Protein AF-A0A7M7KKM4-F1 (afdb_monomer_lite)

pLDDT: mean 80.86, std 14.93, range [37.34, 95.94]

Radius of gyration: 20.5 Å; chains: 1; bounding box: 58×33×65 Å

Secondary structure (DSSP, 8-state):
-EEEEEEEEHHHHHHHH-B-TT--BHHHHHHHHH--EEEEE-S-STTS-TT-TTEEEEEEEESSHHHHHHHHHHHHHHHHHHHHH-EEEEPPHHHHHHHHHTTTSHHHHHHHHH--EEEEE-SSS-EEEEE-S-HHHHHHHHHHHHHHHHHTSPPP--S--SS--

Organism: Varroa destructor (NCBI:txid109461)

Structure (mmCIF, N/CA/C/O backbone):
data_AF-A0A7M7KKM4-F1
#
_entry.id   AF-A0A7M7KKM4-F1
#
loop_
_atom_site.group_PDB
_atom_site.id
_atom_site.type_symbol
_atom_site.label_atom_id
_atom_site.label_alt_id
_atom_site.label_comp_id
_atom_site.label_asym_id
_atom_site.label_entity_id
_atom_site.label_seq_id
_atom_site.pdbx_PDB_ins_code
_atom_site.Cartn_x
_atom_site.Cartn_y
_atom_site.Cartn_z
_atom_site.occupancy
_atom_site.B_iso_or_equiv
_atom_site.auth_seq_id
_atom_site.auth_comp_id
_atom_site.auth_asym_id
_atom_site.auth_atom_id
_atom_site.pdbx_PDB_model_num
ATOM 1 N N . MET A 1 1 ? -19.619 8.998 23.499 1.00 87.62 1 MET A N 1
ATOM 2 C CA . MET A 1 1 ? -18.842 8.956 22.244 1.00 87.62 1 MET A CA 1
ATOM 3 C C . MET A 1 1 ? -17.377 8.842 22.608 1.00 87.62 1 MET A C 1
ATOM 5 O O . MET A 1 1 ? -16.876 9.710 23.314 1.00 87.62 1 MET A O 1
ATOM 9 N N . TYR A 1 2 ? -16.735 7.765 22.174 1.00 93.31 2 TYR A N 1
ATOM 10 C CA . TYR A 1 2 ? -15.332 7.458 22.428 1.00 93.31 2 TYR A CA 1
ATOM 11 C C . TYR A 1 2 ? -14.529 7.621 21.137 1.00 93.31 2 TYR A C 1
ATOM 13 O O . TYR A 1 2 ? -15.046 7.380 20.043 1.00 93.31 2 TYR A O 1
ATOM 21 N N . ILE A 1 3 ? -13.281 8.069 21.275 1.00 91.62 3 ILE A N 1
ATOM 22 C CA . ILE A 1 3 ? -12.346 8.273 20.167 1.00 91.62 3 ILE A CA 1
ATOM 23 C C . ILE A 1 3 ? -11.008 7.666 20.567 1.00 91.62 3 ILE A C 1
ATOM 25 O O . ILE A 1 3 ? -10.494 7.980 21.640 1.00 91.62 3 ILE A O 1
ATOM 29 N N . ASN A 1 4 ? -10.440 6.843 19.691 1.00 91.06 4 ASN A N 1
ATOM 30 C CA . ASN A 1 4 ? -9.061 6.378 19.796 1.00 91.06 4 ASN A CA 1
ATOM 31 C C . ASN A 1 4 ? -8.319 6.637 18.477 1.00 91.06 4 ASN A C 1
ATOM 33 O O . ASN A 1 4 ? -8.946 6.873 17.442 1.00 91.06 4 ASN A O 1
ATOM 37 N N . TYR A 1 5 ? -6.990 6.629 18.516 1.00 89.25 5 TYR A N 1
ATOM 38 C CA . TYR A 1 5 ? -6.137 6.950 17.379 1.00 89.25 5 TYR A CA 1
ATOM 39 C C . TYR A 1 5 ? -5.148 5.818 17.124 1.00 89.25 5 TYR A C 1
ATOM 41 O O . TYR A 1 5 ? -4.434 5.387 18.026 1.00 89.25 5 TYR A O 1
ATOM 49 N N . VAL A 1 6 ? -5.081 5.365 15.874 1.00 88.44 6 VAL A N 1
ATOM 50 C CA . VAL A 1 6 ? -4.086 4.390 15.420 1.00 88.44 6 VAL A CA 1
ATOM 51 C C . VAL A 1 6 ? -3.024 5.118 14.606 1.00 88.44 6 VAL A C 1
ATOM 53 O O . VAL A 1 6 ? -3.350 5.809 13.639 1.00 88.44 6 VAL A O 1
ATOM 56 N N . HIS A 1 7 ? -1.762 4.968 15.008 1.00 86.62 7 HIS A N 1
ATOM 57 C CA . HIS A 1 7 ? -0.606 5.471 14.270 1.00 86.62 7 HIS A CA 1
ATOM 58 C C . HIS A 1 7 ? -0.281 4.532 13.116 1.00 86.62 7 HIS A C 1
ATOM 60 O O . HIS A 1 7 ? -0.143 3.328 13.315 1.00 86.62 7 HIS A O 1
ATOM 66 N N . VAL A 1 8 ? -0.178 5.090 11.913 1.00 86.06 8 VAL A N 1
ATOM 67 C CA . VAL A 1 8 ? 0.050 4.332 10.684 1.00 86.06 8 VAL A CA 1
ATOM 68 C C . VAL A 1 8 ? 0.999 5.113 9.784 1.00 86.06 8 VAL A C 1
ATOM 70 O O . VAL A 1 8 ? 0.878 6.332 9.662 1.00 86.06 8 VAL A O 1
ATOM 73 N N . ASP A 1 9 ? 1.908 4.422 9.106 1.00 85.44 9 ASP A N 1
ATOM 74 C CA . ASP A 1 9 ? 2.775 5.041 8.104 1.00 85.44 9 ASP A CA 1
ATOM 75 C C . ASP A 1 9 ? 1.951 5.735 7.012 1.00 85.44 9 ASP A C 1
ATOM 77 O O . ASP A 1 9 ? 0.956 5.208 6.506 1.00 85.44 9 ASP A O 1
ATOM 81 N N . ARG A 1 10 ? 2.385 6.921 6.588 1.00 84.25 10 ARG A N 1
ATOM 82 C CA . ARG A 1 10 ? 1.680 7.757 5.608 1.00 84.25 10 ARG A CA 1
ATOM 83 C C . ARG A 1 10 ? 1.429 7.027 4.289 1.00 84.25 10 ARG A C 1
ATOM 85 O O . ARG A 1 10 ? 0.352 7.158 3.708 1.00 84.25 10 ARG A O 1
ATOM 92 N N . GLU A 1 11 ? 2.401 6.256 3.811 1.00 85.06 11 GLU A N 1
ATOM 93 C CA . GLU A 1 11 ? 2.251 5.481 2.574 1.00 85.06 11 GLU A CA 1
ATOM 94 C C . GLU A 1 11 ? 1.286 4.304 2.740 1.00 85.06 11 GLU A C 1
ATOM 96 O O . GLU A 1 11 ? 0.545 3.985 1.811 1.00 85.06 11 GLU A O 1
ATOM 101 N N . MET A 1 12 ? 1.202 3.728 3.941 1.00 87.44 12 MET A N 1
ATOM 102 C CA . MET A 1 12 ? 0.198 2.717 4.250 1.00 87.44 12 MET A CA 1
ATOM 103 C C . MET A 1 12 ? -1.201 3.334 4.328 1.00 87.44 12 MET A C 1
ATOM 105 O O . MET A 1 12 ? -2.141 2.787 3.763 1.00 87.44 12 MET A O 1
ATOM 109 N N . VAL A 1 13 ? -1.354 4.526 4.913 1.00 88.50 13 VAL A N 1
ATOM 110 C CA . VAL A 1 13 ? -2.628 5.265 4.880 1.00 88.50 13 VAL A CA 1
ATOM 111 C C . VAL A 1 13 ? -3.084 5.534 3.445 1.00 88.50 13 VAL A C 1
ATOM 113 O O . VAL A 1 13 ? -4.259 5.351 3.129 1.00 88.50 13 VAL A O 1
ATOM 116 N N . ARG A 1 14 ? -2.165 5.901 2.547 1.00 88.25 14 ARG A N 1
ATOM 117 C CA . ARG A 1 14 ? -2.482 6.062 1.120 1.00 88.25 14 ARG A CA 1
ATOM 118 C C . ARG A 1 14 ? -2.898 4.750 0.462 1.00 88.25 14 ARG A C 1
ATOM 120 O O . ARG A 1 14 ? -3.822 4.770 -0.346 1.00 88.25 14 ARG A O 1
ATOM 127 N N . ALA A 1 15 ? -2.272 3.630 0.824 1.00 87.75 15 ALA A N 1
ATOM 128 C CA . ALA A 1 15 ? -2.696 2.307 0.373 1.00 87.75 15 ALA A CA 1
ATOM 129 C C . ALA A 1 15 ? -4.103 1.952 0.892 1.00 87.75 15 ALA A C 1
ATOM 131 O O . ALA A 1 15 ? -4.935 1.487 0.121 1.00 87.75 15 ALA A O 1
ATOM 132 N N . LEU A 1 16 ? -4.416 2.250 2.158 1.00 89.19 16 LEU A N 1
ATOM 133 C CA . LEU A 1 16 ? -5.751 2.048 2.737 1.00 89.19 16 LEU A CA 1
ATOM 134 C C . LEU A 1 16 ? -6.825 2.916 2.057 1.00 89.19 16 LEU A C 1
ATOM 136 O O . LEU A 1 16 ? -7.964 2.475 1.905 1.00 89.19 16 LEU A O 1
ATOM 140 N N . GLN A 1 17 ? -6.476 4.145 1.659 1.00 90.38 17 GLN A N 1
ATOM 141 C CA . GLN A 1 17 ? -7.354 5.069 0.927 1.00 90.38 17 GLN A CA 1
ATOM 142 C C . GLN A 1 17 ? -7.439 4.785 -0.572 1.00 90.38 17 GLN A C 1
ATOM 144 O O . GLN A 1 17 ? -8.303 5.364 -1.237 1.00 90.38 17 GLN A O 1
ATOM 149 N N . TRP A 1 18 ? -6.542 3.960 -1.119 1.00 88.38 18 TRP A N 1
ATOM 150 C CA . TRP A 1 18 ? -6.522 3.659 -2.541 1.00 88.38 18 TRP A CA 1
ATOM 151 C C . TRP A 1 18 ? -7.859 3.039 -2.935 1.00 88.38 18 TRP A C 1
ATOM 153 O O . TRP A 1 18 ? -8.280 2.014 -2.402 1.00 88.38 18 TRP A O 1
ATOM 163 N N . ARG A 1 19 ? -8.540 3.715 -3.856 1.00 85.50 19 ARG A N 1
ATOM 164 C CA . ARG A 1 19 ? -9.748 3.227 -4.506 1.00 85.50 19 ARG A CA 1
ATOM 165 C C . ARG A 1 19 ? -9.265 2.647 -5.820 1.00 85.50 19 ARG A C 1
ATOM 167 O O . ARG A 1 19 ? -8.856 3.409 -6.699 1.00 85.50 19 ARG A O 1
ATOM 174 N N . GLY A 1 20 ? -9.215 1.323 -5.891 1.00 79.00 20 GLY A N 1
ATOM 175 C CA . GLY A 1 20 ? -8.931 0.635 -7.137 1.00 79.00 20 GLY A CA 1
ATOM 176 C C . GLY A 1 20 ? -10.059 0.855 -8.144 1.00 79.00 20 GLY A C 1
ATOM 177 O O . GLY A 1 20 ? -10.893 1.760 -8.026 1.00 79.00 20 GLY A O 1
ATOM 178 N N . THR A 1 21 ? -10.112 -0.004 -9.148 1.00 78.81 21 THR A N 1
ATOM 179 C CA . THR A 1 21 ? -11.158 0.013 -10.179 1.00 78.81 21 THR A CA 1
ATOM 180 C C . THR A 1 21 ? -12.572 -0.223 -9.634 1.00 78.81 21 THR A C 1
ATOM 182 O O . THR A 1 21 ? -13.543 0.202 -10.257 1.00 78.81 21 THR A O 1
ATOM 185 N N . ASP A 1 22 ? -12.695 -0.835 -8.456 1.00 78.56 22 ASP A N 1
ATOM 186 C CA . ASP A 1 22 ? -13.944 -1.081 -7.725 1.00 78.56 22 ASP A CA 1
ATOM 187 C C . ASP A 1 22 ? -14.492 0.159 -6.989 1.00 78.56 22 ASP A C 1
ATOM 189 O O . ASP A 1 22 ? -15.635 0.157 -6.530 1.00 78.56 22 ASP A O 1
ATOM 193 N N . GLY A 1 23 ? -13.705 1.236 -6.885 1.00 82.00 23 GLY A N 1
ATOM 194 C CA . GLY A 1 23 ? -14.115 2.523 -6.316 1.00 82.00 23 GLY A CA 1
ATOM 195 C C . GLY A 1 23 ? -14.264 2.552 -4.788 1.00 82.00 23 GLY A C 1
ATOM 196 O O . GLY A 1 23 ? -14.436 3.635 -4.209 1.00 82.00 23 GLY A O 1
ATOM 197 N N . GLN A 1 24 ? -14.158 1.404 -4.114 1.00 87.31 24 GLN A N 1
ATOM 198 C CA . GLN A 1 24 ? -14.231 1.296 -2.661 1.00 87.31 24 GLN A CA 1
ATOM 199 C C . GLN A 1 24 ? -12.824 1.222 -2.070 1.00 87.31 24 GLN A C 1
ATOM 201 O O . GLN A 1 24 ? -12.012 0.402 -2.479 1.00 87.31 24 GLN A O 1
ATOM 206 N N . SER A 1 25 ? -12.525 2.078 -1.091 1.00 91.25 25 SER A N 1
ATOM 207 C CA . SER A 1 25 ? -11.238 1.994 -0.400 1.00 91.25 25 SER A CA 1
ATOM 208 C C . SER A 1 25 ? -11.275 0.904 0.665 1.00 91.25 25 SER A C 1
ATOM 210 O O . SER A 1 25 ? -12.328 0.606 1.237 1.00 91.25 25 SER A O 1
ATOM 212 N N . LEU A 1 26 ? -10.118 0.338 0.992 1.00 89.38 26 LEU A N 1
ATOM 213 C CA . LEU A 1 26 ? -10.024 -0.622 2.086 1.00 89.38 26 LEU A CA 1
ATOM 214 C C . LEU A 1 26 ? -10.416 0.008 3.428 1.00 89.38 26 LEU A C 1
ATOM 216 O O . LEU A 1 26 ? -11.040 -0.650 4.257 1.00 89.38 26 LEU A O 1
ATOM 220 N N . LEU A 1 27 ? -10.132 1.300 3.619 1.00 91.31 27 LEU A N 1
ATOM 221 C CA . LEU A 1 27 ? -10.599 2.050 4.783 1.00 91.31 27 LEU A CA 1
ATOM 222 C C . LEU A 1 27 ? -12.132 2.036 4.903 1.00 91.31 27 LEU A C 1
ATOM 224 O O . LEU A 1 27 ? -12.650 1.808 5.995 1.00 91.31 27 LEU A O 1
ATOM 228 N N . ASP A 1 28 ? -12.853 2.210 3.789 1.00 91.38 28 ASP A N 1
ATOM 229 C CA . ASP A 1 28 ? -14.321 2.137 3.773 1.00 91.38 28 ASP A CA 1
ATOM 230 C C . ASP A 1 28 ? -14.807 0.722 4.135 1.00 91.38 28 ASP A C 1
ATOM 232 O O . ASP A 1 28 ? -15.770 0.561 4.886 1.00 91.38 28 ASP A O 1
ATOM 236 N N . GLN A 1 29 ? -14.125 -0.317 3.639 1.00 90.00 29 GLN A N 1
ATOM 237 C CA . GLN A 1 29 ? -14.450 -1.709 3.971 1.00 90.00 29 GLN A CA 1
ATOM 238 C C . GLN A 1 29 ? -14.226 -2.002 5.464 1.00 90.00 29 GLN A C 1
ATOM 240 O O . GLN A 1 29 ? -15.053 -2.657 6.101 1.00 90.00 29 GLN A O 1
ATOM 245 N N . MET A 1 30 ? -13.137 -1.495 6.050 1.00 90.94 30 MET A N 1
ATOM 246 C CA . MET A 1 30 ? -12.865 -1.629 7.485 1.00 90.94 30 MET A CA 1
ATOM 247 C C . MET A 1 30 ? -13.888 -0.878 8.342 1.00 90.94 30 MET A C 1
ATOM 249 O O . MET A 1 30 ? -14.319 -1.407 9.369 1.00 90.94 30 MET A O 1
ATOM 253 N N . ALA A 1 31 ? -14.310 0.319 7.923 1.00 91.56 31 ALA A N 1
ATOM 254 C CA . ALA A 1 31 ? -15.371 1.064 8.599 1.00 91.56 31 ALA A CA 1
ATOM 255 C C . ALA A 1 31 ? -16.680 0.256 8.612 1.00 91.56 31 ALA A C 1
ATOM 257 O O . ALA A 1 31 ? -17.301 0.096 9.660 1.00 91.56 31 ALA A O 1
ATOM 258 N N . GLY A 1 32 ? -17.039 -0.362 7.480 1.00 90.62 32 GLY A N 1
ATOM 259 C CA . GLY A 1 32 ? -18.199 -1.254 7.389 1.00 90.62 32 GLY A CA 1
ATOM 260 C C . GLY A 1 32 ? -18.101 -2.498 8.282 1.00 90.62 32 GLY A C 1
ATOM 261 O O . GLY A 1 32 ? -19.086 -2.878 8.909 1.00 90.62 32 GLY A O 1
ATOM 262 N N . ARG A 1 33 ? -16.918 -3.121 8.380 1.00 89.31 33 ARG A N 1
ATOM 263 C CA . ARG A 1 33 ? -16.690 -4.320 9.214 1.00 89.31 33 ARG A CA 1
ATOM 264 C C . ARG A 1 33 ? -16.701 -4.026 10.713 1.00 89.31 33 ARG A C 1
ATOM 266 O O . ARG A 1 33 ? -17.204 -4.839 11.481 1.00 89.31 33 ARG A O 1
ATOM 273 N N . SER A 1 34 ? -16.108 -2.907 11.120 1.00 90.62 34 SER A N 1
ATOM 274 C CA . SER A 1 34 ? -16.012 -2.505 12.530 1.00 90.62 34 SER A CA 1
ATOM 275 C C . SER A 1 34 ? -17.293 -1.844 13.046 1.00 90.62 34 SER A C 1
ATOM 277 O O . SER A 1 34 ? -17.560 -1.878 14.244 1.00 90.62 34 SER A O 1
ATOM 279 N N . GLY A 1 35 ? -18.087 -1.242 12.154 1.00 91.62 35 GLY A N 1
ATOM 280 C CA . GLY A 1 35 ? -19.194 -0.360 12.526 1.00 91.62 35 GLY A CA 1
ATOM 281 C C . GLY A 1 35 ? -18.728 1.009 13.036 1.00 91.62 35 GLY A C 1
ATOM 282 O O . GLY A 1 35 ? -19.553 1.826 13.435 1.00 91.62 35 GLY A O 1
ATOM 283 N N . CYS A 1 36 ? -17.420 1.281 13.018 1.00 94.06 36 CYS A N 1
ATOM 284 C CA . CYS A 1 36 ? -16.838 2.521 13.513 1.00 94.06 36 CYS A CA 1
ATOM 285 C C . CYS A 1 36 ? -16.768 3.588 12.418 1.00 94.06 36 CYS A C 1
ATOM 287 O O . CYS A 1 36 ? -16.522 3.305 11.244 1.00 94.06 36 CYS A O 1
ATOM 289 N N . SER A 1 37 ? -16.890 4.855 12.819 1.00 94.62 37 SER A N 1
ATOM 290 C CA . SER A 1 37 ? -16.531 5.975 11.951 1.00 94.62 37 SER A CA 1
ATOM 291 C C . SER A 1 37 ? -15.009 6.106 11.933 1.00 94.62 37 SER A C 1
ATOM 293 O O . SER A 1 37 ? -14.419 6.578 12.907 1.00 94.62 37 SER A O 1
ATOM 295 N N . LEU A 1 38 ? -14.387 5.722 10.818 1.00 93.12 38 LEU A N 1
ATOM 296 C CA . LEU A 1 38 ? -12.946 5.844 10.602 1.00 93.12 38 LEU A CA 1
ATOM 297 C C . LEU A 1 38 ? -12.633 7.132 9.841 1.00 93.12 38 LEU A C 1
ATOM 299 O O . LEU A 1 38 ? -13.176 7.361 8.760 1.00 93.12 38 LEU A O 1
ATOM 303 N N . ARG A 1 39 ? -11.756 7.985 10.382 1.00 90.38 39 ARG A N 1
ATOM 304 C CA . ARG A 1 39 ? -11.311 9.204 9.682 1.00 90.38 39 ARG A CA 1
ATOM 305 C C . ARG A 1 39 ? -9.812 9.374 9.788 1.00 90.38 39 ARG A C 1
ATOM 307 O O . ARG A 1 39 ? -9.252 9.257 10.875 1.00 90.38 39 ARG A O 1
ATOM 314 N N . ILE A 1 40 ? -9.185 9.705 8.668 1.00 88.06 40 ILE A N 1
ATOM 315 C CA . ILE A 1 40 ? -7.761 10.017 8.633 1.00 88.06 40 ILE A CA 1
ATOM 316 C C . ILE A 1 40 ? -7.564 11.451 9.090 1.00 88.06 40 ILE A C 1
ATOM 318 O O . ILE A 1 40 ? -8.229 12.371 8.618 1.00 88.06 40 ILE A O 1
ATOM 322 N N . VAL A 1 41 ? -6.623 11.616 10.003 1.00 82.75 41 VAL A N 1
ATOM 323 C CA . VAL A 1 41 ? -6.211 12.897 10.545 1.00 82.75 41 VAL A CA 1
ATOM 324 C C . VAL A 1 41 ? -4.833 13.187 9.960 1.00 82.75 41 VAL A C 1
ATOM 326 O O . VAL A 1 41 ? -3.810 12.700 10.442 1.00 82.75 41 VAL A O 1
ATOM 329 N N . THR A 1 42 ? -4.813 13.925 8.851 1.00 65.88 42 THR A N 1
ATOM 330 C CA . THR A 1 42 ? -3.575 14.414 8.240 1.00 65.88 42 THR A CA 1
ATOM 331 C C . THR A 1 42 ? -3.154 15.690 8.961 1.00 65.88 42 THR A C 1
ATOM 333 O O . THR A 1 42 ? -3.726 16.740 8.711 1.00 65.88 42 THR A O 1
ATOM 336 N N . SER A 1 43 ? -2.225 15.550 9.908 1.00 55.56 43 SER A N 1
ATOM 337 C CA . SER A 1 43 ? -1.354 16.583 10.498 1.00 55.56 43 SER A CA 1
ATOM 338 C C . SER A 1 43 ? -1.694 18.063 10.210 1.00 55.56 43 SER A C 1
ATOM 340 O O . SER A 1 43 ? -0.968 18.717 9.471 1.00 55.56 43 SER A O 1
ATOM 342 N N . ASP A 1 44 ? -2.740 18.581 10.854 1.00 47.62 44 ASP A N 1
ATOM 343 C CA . ASP A 1 44 ? -2.898 20.010 11.203 1.00 47.62 44 ASP A CA 1
ATOM 344 C C . ASP A 1 44 ? -3.073 20.181 12.729 1.00 47.62 44 ASP A C 1
ATOM 346 O O . ASP A 1 44 ? -3.390 21.256 13.228 1.00 47.62 44 ASP A O 1
ATOM 350 N N . LEU A 1 45 ? -2.899 19.102 13.499 1.00 46.97 45 LEU A N 1
ATOM 351 C CA . LEU A 1 45 ? -2.968 19.139 14.955 1.00 46.97 45 LEU A CA 1
ATOM 352 C C . LEU A 1 45 ? -1.545 19.203 15.510 1.00 46.97 45 LEU A C 1
ATOM 354 O O . LEU A 1 45 ? -0.766 18.275 15.291 1.00 46.97 45 LEU A O 1
ATOM 358 N N . ASP A 1 46 ? -1.259 20.242 16.298 1.00 44.88 46 ASP A N 1
ATOM 359 C CA . ASP A 1 46 ? -0.034 20.485 17.092 1.00 44.88 46 ASP A CA 1
ATOM 360 C C . ASP A 1 46 ? 0.321 19.359 18.103 1.00 44.88 46 ASP A C 1
ATOM 362 O O . ASP A 1 46 ? 1.142 19.533 19.000 1.00 44.88 46 ASP A O 1
ATOM 366 N N . PHE A 1 47 ? -0.310 18.188 17.990 1.00 47.97 47 PHE A N 1
ATOM 367 C CA . PHE A 1 47 ? -0.097 17.003 18.822 1.00 47.97 47 PHE A CA 1
ATOM 368 C C . PHE A 1 47 ? 1.127 16.173 18.414 1.00 47.97 47 PHE A C 1
ATOM 370 O O . PHE A 1 47 ? 1.573 15.326 19.188 1.00 47.97 47 PHE A O 1
ATOM 377 N N . PHE A 1 48 ? 1.666 16.376 17.211 1.00 47.59 48 PHE A N 1
ATOM 378 C CA . PHE A 1 48 ? 2.864 15.671 16.768 1.00 47.59 48 PHE A CA 1
ATOM 379 C C . PHE A 1 48 ? 4.111 16.448 17.177 1.00 47.59 48 PHE A C 1
ATOM 381 O O . PHE A 1 48 ? 4.261 17.623 16.848 1.00 47.59 48 PHE A O 1
ATOM 388 N N . ALA A 1 49 ? 5.042 15.770 17.850 1.00 44.75 49 ALA A N 1
ATOM 389 C CA . ALA A 1 49 ? 6.394 16.287 17.981 1.00 44.75 49 ALA A CA 1
ATOM 3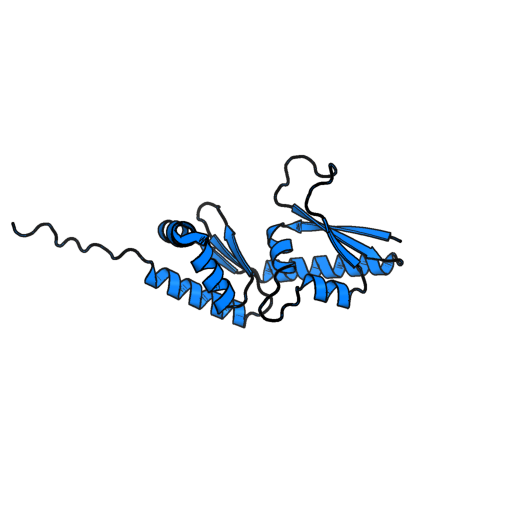90 C C . ALA A 1 49 ? 6.947 16.595 16.570 1.00 44.75 49 ALA A C 1
ATOM 392 O O . ALA A 1 49 ? 6.797 15.759 15.670 1.00 44.75 49 ALA A O 1
ATOM 393 N N . PRO A 1 50 ? 7.563 17.770 16.352 1.00 39.50 50 PRO A N 1
ATOM 394 C CA . PRO A 1 50 ? 8.139 18.123 15.063 1.00 39.50 50 PRO A CA 1
ATOM 395 C C . PRO A 1 50 ? 9.248 17.115 14.747 1.00 39.50 50 PRO A C 1
ATOM 397 O O . PRO A 1 50 ? 10.273 17.085 15.424 1.00 39.50 50 PRO A O 1
ATOM 400 N N . GLY A 1 51 ? 9.019 16.236 13.769 1.00 48.16 51 GLY A N 1
ATOM 401 C CA . GLY A 1 51 ? 10.016 15.238 13.373 1.00 48.16 51 GLY A CA 1
ATOM 402 C C . GLY A 1 51 ? 9.495 13.916 12.816 1.00 48.16 51 GLY A C 1
ATOM 403 O O . GLY A 1 51 ? 10.313 13.129 12.356 1.00 48.16 51 GLY A O 1
ATOM 404 N N . ASN A 1 52 ? 8.184 13.648 12.821 1.00 55.22 52 ASN A N 1
ATOM 405 C CA . ASN A 1 52 ? 7.647 12.406 12.250 1.00 55.22 52 ASN A CA 1
ATOM 406 C C . ASN A 1 52 ? 6.682 12.676 11.084 1.00 55.22 52 ASN A C 1
ATOM 408 O O . ASN A 1 52 ? 5.490 12.383 11.148 1.00 55.22 52 ASN A O 1
ATOM 412 N N . GLU A 1 53 ? 7.215 13.275 10.015 1.00 59.88 53 GLU A N 1
ATOM 413 C CA . GLU A 1 53 ? 6.486 13.610 8.777 1.00 59.88 53 GLU A CA 1
ATOM 414 C C . GLU A 1 53 ? 5.965 12.374 8.015 1.00 59.88 53 GLU A C 1
ATOM 416 O O . GLU A 1 53 ? 5.137 12.500 7.105 1.00 59.88 53 GLU A O 1
ATOM 421 N N . ASP A 1 54 ? 6.419 11.185 8.419 1.00 70.25 54 ASP A N 1
ATOM 422 C CA . ASP A 1 54 ? 6.097 9.900 7.805 1.00 70.25 54 ASP A CA 1
ATOM 423 C C . ASP A 1 54 ? 4.929 9.169 8.482 1.00 70.25 54 ASP A C 1
ATOM 425 O O . ASP A 1 54 ? 4.465 8.160 7.955 1.00 70.25 54 ASP A O 1
ATOM 429 N N . THR A 1 55 ? 4.396 9.680 9.598 1.00 72.94 55 THR A N 1
ATOM 430 C CA . THR A 1 55 ? 3.270 9.057 10.316 1.00 72.94 55 THR A CA 1
ATOM 431 C C . THR A 1 55 ? 1.964 9.824 10.093 1.00 72.94 55 THR A C 1
ATOM 433 O O . THR A 1 55 ? 1.922 11.053 10.096 1.00 72.94 55 THR A O 1
ATOM 436 N N . ALA A 1 56 ? 0.867 9.095 9.925 1.00 83.38 56 ALA A N 1
ATOM 437 C CA . ALA A 1 56 ? -0.498 9.600 9.890 1.00 83.38 56 ALA A CA 1
ATOM 438 C C . ALA A 1 56 ? -1.345 8.909 10.972 1.00 83.38 56 ALA A C 1
ATOM 440 O O . ALA A 1 56 ? -0.995 7.843 11.478 1.00 83.38 56 ALA A O 1
ATOM 441 N N . LEU A 1 57 ? -2.463 9.531 11.348 1.00 86.56 57 LEU A N 1
ATOM 442 C CA . LEU A 1 57 ? -3.381 8.984 12.345 1.00 86.56 57 LEU A CA 1
ATOM 443 C C . LEU A 1 57 ? -4.702 8.582 11.706 1.00 86.56 57 LEU A C 1
ATOM 445 O O . LEU A 1 57 ? -5.257 9.316 10.887 1.00 86.56 57 LEU A O 1
ATOM 449 N N . ILE A 1 58 ? -5.246 7.451 12.144 1.00 89.75 58 ILE A N 1
ATOM 450 C CA . ILE A 1 58 ? -6.628 7.061 11.875 1.00 89.75 58 ILE A CA 1
ATOM 451 C C . ILE A 1 58 ? -7.401 7.167 13.185 1.00 89.75 58 ILE A C 1
ATOM 453 O O . ILE A 1 58 ? -7.144 6.424 14.129 1.00 89.75 58 ILE A O 1
ATOM 457 N N . SER A 1 59 ? -8.343 8.104 13.240 1.00 92.12 59 SER A N 1
ATOM 458 C CA . SER A 1 59 ? -9.319 8.181 14.326 1.00 92.12 59 SER A CA 1
ATOM 459 C C . SER A 1 59 ? -10.378 7.089 14.167 1.00 92.12 59 SER A C 1
ATOM 461 O O . SER A 1 59 ? -10.917 6.893 13.074 1.00 92.12 59 SER A O 1
ATOM 463 N N . VAL A 1 60 ? -10.671 6.400 15.266 1.00 94.44 60 VAL A N 1
ATOM 464 C CA . VAL A 1 60 ? -11.703 5.369 15.401 1.00 94.44 60 VAL A CA 1
ATOM 465 C C . VAL A 1 60 ? -12.752 5.904 16.362 1.00 94.44 60 VAL A C 1
ATOM 467 O O . VAL A 1 60 ? -12.453 6.146 17.531 1.00 94.44 60 VAL A O 1
ATOM 470 N N . ILE A 1 61 ? -13.964 6.143 15.861 1.00 94.38 61 ILE A N 1
ATOM 471 C CA . ILE A 1 61 ? -15.025 6.821 16.612 1.00 94.38 61 ILE A CA 1
ATOM 472 C C . ILE A 1 61 ? -16.250 5.913 16.705 1.00 94.38 61 ILE A C 1
ATOM 474 O O . ILE A 1 61 ? -16.782 5.485 15.677 1.00 94.38 61 ILE A O 1
ATOM 478 N N . HIS A 1 62 ? -16.718 5.659 17.929 1.00 95.94 62 HIS A N 1
ATOM 479 C CA . HIS A 1 62 ? -17.953 4.917 18.194 1.00 95.94 62 HIS A CA 1
ATOM 480 C C . HIS A 1 62 ? -18.577 5.317 19.547 1.00 95.94 62 HIS A C 1
ATOM 482 O O . HIS A 1 62 ? -17.932 5.931 20.399 1.00 95.94 62 HIS A O 1
ATOM 488 N N . GLU A 1 63 ? -19.858 5.010 19.764 1.00 95.12 63 GLU A N 1
ATOM 489 C CA . GLU A 1 63 ? -20.543 5.269 21.045 1.00 95.1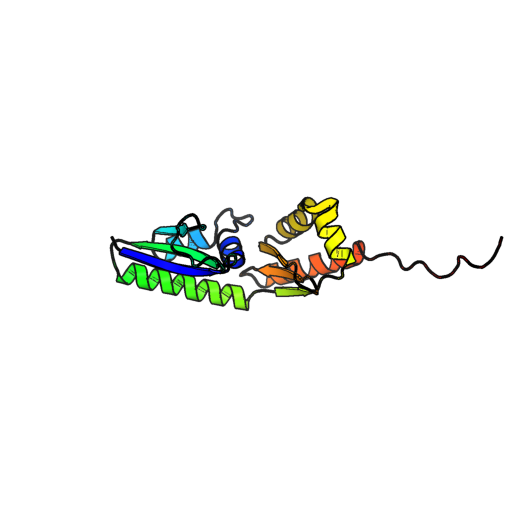2 63 GLU A CA 1
ATOM 490 C C . GLU A 1 63 ? -20.166 4.271 22.147 1.00 95.12 63 GLU A C 1
ATOM 492 O O . GLU A 1 63 ? -20.233 4.607 23.327 1.00 95.12 63 GLU A O 1
ATOM 497 N N . ASP A 1 64 ? -19.711 3.091 21.738 1.00 94.75 64 ASP A N 1
ATOM 498 C CA . ASP A 1 64 ? -19.279 1.966 22.571 1.00 94.75 64 ASP A CA 1
ATOM 499 C C . ASP A 1 64 ? -17.750 1.840 22.536 1.00 94.75 64 ASP A C 1
ATOM 501 O O . ASP A 1 64 ? -17.161 1.753 21.456 1.00 94.75 64 ASP A O 1
ATOM 505 N N . LEU A 1 65 ? -17.120 1.830 23.713 1.00 93.38 65 LEU A N 1
ATOM 506 C CA . LEU A 1 65 ? -15.672 1.702 23.870 1.00 93.38 65 LEU A CA 1
ATOM 507 C C . LEU A 1 65 ? -15.153 0.361 23.336 1.00 93.38 65 LEU A C 1
ATOM 509 O O . LEU A 1 65 ? -14.128 0.341 22.663 1.00 93.38 65 LEU A O 1
ATOM 513 N N . THR A 1 66 ? -15.884 -0.738 23.541 1.00 94.12 66 THR A N 1
ATOM 514 C CA . THR A 1 66 ? -15.471 -2.061 23.048 1.00 94.12 66 THR A CA 1
ATOM 515 C C . THR A 1 66 ? -15.407 -2.083 21.522 1.00 94.12 66 THR A C 1
ATOM 517 O O . THR A 1 66 ? -14.500 -2.672 20.944 1.00 94.12 66 THR A O 1
ATOM 520 N N . LYS A 1 67 ? -16.312 -1.362 20.850 1.00 94.00 67 LYS A N 1
ATOM 521 C CA . LYS A 1 67 ? -16.279 -1.196 19.389 1.00 94.00 67 LYS A CA 1
ATOM 522 C C . LYS A 1 67 ? -15.100 -0.354 18.919 1.00 94.00 67 LYS A C 1
ATOM 524 O O . LYS A 1 67 ? -14.536 -0.633 17.863 1.00 94.00 67 LYS A O 1
ATOM 529 N N . VAL A 1 68 ? -14.711 0.659 19.693 1.00 93.12 68 VAL A N 1
ATOM 530 C CA . VAL A 1 68 ? -13.494 1.428 19.408 1.00 93.12 68 VAL A CA 1
ATOM 531 C C . VAL A 1 68 ? -12.264 0.521 19.486 1.00 93.12 68 VAL A C 1
ATOM 533 O O . VAL A 1 68 ? -11.467 0.530 18.549 1.00 93.12 68 VAL A O 1
ATOM 536 N N . ASP A 1 69 ? -12.155 -0.308 20.525 1.00 93.12 69 ASP A N 1
ATOM 537 C CA . ASP A 1 69 ? -11.046 -1.258 20.679 1.00 93.12 69 ASP A CA 1
ATOM 538 C C . ASP A 1 69 ? -11.018 -2.294 19.538 1.00 93.12 69 ASP A C 1
ATOM 540 O O . ASP A 1 69 ? -9.982 -2.483 18.897 1.00 93.12 69 ASP A O 1
ATOM 544 N N . GLU A 1 70 ? -12.169 -2.886 19.189 1.00 93.00 70 GLU A N 1
ATOM 545 C CA . GLU A 1 70 ? -12.306 -3.784 18.030 1.00 93.00 70 GLU A CA 1
ATOM 546 C C . GLU A 1 70 ? -11.893 -3.100 16.714 1.00 93.00 70 GLU A C 1
ATOM 548 O O . GLU A 1 70 ? -11.208 -3.693 15.876 1.00 93.00 70 GLU A O 1
ATOM 553 N N . GLY A 1 71 ? -12.288 -1.838 16.519 1.00 93.19 71 GLY A N 1
ATOM 554 C CA . GLY A 1 71 ? -11.915 -1.044 15.350 1.00 93.19 71 GLY A CA 1
ATOM 555 C C . GLY A 1 71 ? -10.408 -0.799 15.265 1.00 93.19 71 GLY A C 1
ATOM 556 O O . GLY A 1 71 ? -9.824 -0.946 14.189 1.00 93.19 71 GLY A O 1
ATOM 557 N N . CYS A 1 72 ? -9.765 -0.486 16.392 1.00 93.06 72 CYS A N 1
ATOM 558 C CA . CYS A 1 72 ? -8.312 -0.348 16.480 1.00 93.06 72 CYS A CA 1
ATOM 559 C C . CYS A 1 72 ? -7.595 -1.658 16.131 1.00 93.06 72 CYS A C 1
ATOM 561 O O . CYS A 1 72 ? -6.649 -1.641 15.341 1.00 93.06 72 CYS A O 1
ATOM 563 N N . GLU A 1 73 ? -8.066 -2.794 16.651 1.00 93.62 73 GLU A N 1
ATOM 564 C CA . GLU A 1 73 ? -7.497 -4.103 16.321 1.00 93.62 73 GLU A CA 1
ATOM 565 C C . GLU A 1 73 ? -7.635 -4.456 14.836 1.00 93.62 73 GLU A C 1
ATOM 567 O O . GLU A 1 73 ? -6.706 -5.015 14.250 1.00 93.62 73 GLU A O 1
ATOM 572 N N . ILE A 1 74 ? -8.784 -4.155 14.220 1.00 93.12 74 ILE A N 1
ATOM 573 C CA . ILE A 1 74 ? -9.010 -4.396 12.788 1.00 93.12 74 ILE A CA 1
ATOM 574 C C . ILE A 1 74 ? -8.004 -3.600 11.956 1.00 93.12 74 ILE A C 1
ATOM 576 O O . ILE A 1 74 ? -7.392 -4.170 11.053 1.00 93.12 74 ILE A O 1
ATOM 580 N N . ILE A 1 75 ? -7.802 -2.317 12.272 1.00 91.81 75 ILE A N 1
ATOM 581 C CA . ILE A 1 75 ? -6.837 -1.469 11.562 1.00 91.81 75 ILE A CA 1
ATOM 582 C C . ILE A 1 75 ? -5.421 -2.015 11.733 1.00 91.81 75 ILE A C 1
ATOM 584 O O . ILE A 1 75 ? -4.724 -2.173 10.735 1.00 91.81 75 ILE A O 1
ATOM 588 N N . ALA A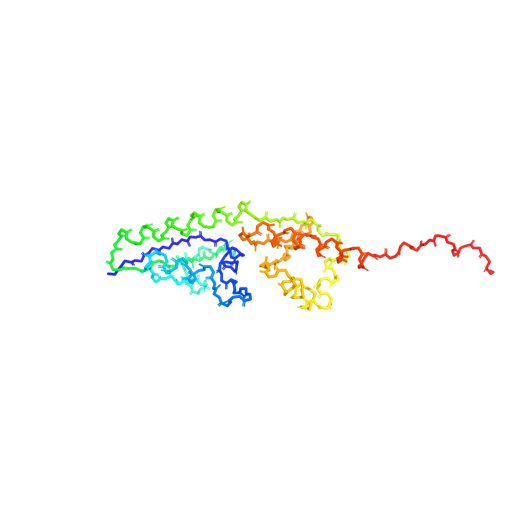 1 76 ? -5.005 -2.331 12.963 1.00 89.69 76 ALA A N 1
ATOM 589 C CA . ALA A 1 76 ? -3.664 -2.845 13.236 1.00 89.69 76 ALA A CA 1
ATOM 590 C C . ALA A 1 76 ? -3.386 -4.142 12.456 1.00 89.69 76 ALA A C 1
ATOM 592 O O . ALA A 1 76 ? -2.399 -4.231 11.731 1.00 89.69 76 ALA A O 1
ATOM 593 N N . LYS A 1 77 ? -4.316 -5.107 12.508 1.00 90.69 77 LYS A N 1
ATOM 594 C CA . LYS A 1 77 ? -4.210 -6.373 11.764 1.00 90.69 77 LYS A CA 1
ATOM 595 C C . LYS A 1 77 ? -4.140 -6.153 10.253 1.00 90.69 77 LYS A C 1
ATOM 597 O O . LYS A 1 77 ? -3.414 -6.865 9.564 1.00 90.69 77 LYS A O 1
ATOM 602 N N . GLU A 1 78 ? -4.907 -5.205 9.721 1.00 90.12 78 GLU A N 1
ATOM 603 C CA . GLU A 1 78 ? -4.937 -4.932 8.284 1.00 90.12 78 GLU A CA 1
ATOM 604 C C . GLU A 1 78 ? -3.666 -4.218 7.804 1.00 90.12 78 GLU A C 1
ATOM 606 O O . GLU A 1 78 ? -3.127 -4.570 6.755 1.00 90.12 78 GLU A O 1
ATOM 611 N N . VAL A 1 79 ? -3.153 -3.271 8.593 1.00 88.62 79 VAL A N 1
ATOM 612 C CA . VAL A 1 79 ? -1.866 -2.602 8.357 1.00 88.62 79 VAL A CA 1
ATOM 613 C C . VAL A 1 79 ? -0.728 -3.619 8.360 1.00 88.62 79 VAL A C 1
ATOM 615 O O . VAL A 1 79 ? 0.010 -3.690 7.377 1.00 88.62 79 VAL A O 1
ATOM 618 N N . ASP A 1 80 ? -0.642 -4.464 9.390 1.00 87.88 80 ASP A N 1
ATOM 619 C CA . ASP A 1 80 ? 0.372 -5.521 9.477 1.00 87.88 80 ASP A CA 1
ATOM 620 C C . ASP A 1 80 ? 0.277 -6.480 8.287 1.00 87.88 80 ASP A C 1
ATOM 622 O O . ASP A 1 80 ? 1.282 -6.889 7.701 1.00 87.88 80 ASP A O 1
ATOM 626 N N . ARG A 1 81 ? -0.945 -6.850 7.888 1.00 87.06 81 ARG A N 1
ATOM 627 C CA . ARG A 1 81 ? -1.159 -7.730 6.739 1.00 87.06 81 ARG A CA 1
ATOM 628 C C . ARG A 1 81 ? -0.666 -7.097 5.443 1.00 87.06 81 ARG A C 1
ATOM 630 O O . ARG A 1 81 ? -0.008 -7.779 4.659 1.00 87.06 81 ARG A O 1
ATOM 637 N N . LEU A 1 82 ? -0.994 -5.831 5.198 1.00 86.00 82 LEU A N 1
ATOM 638 C CA . LEU A 1 82 ? -0.558 -5.122 3.999 1.00 86.00 82 LEU A CA 1
ATOM 639 C C . LEU A 1 82 ? 0.952 -4.912 3.971 1.00 86.00 82 LEU A C 1
ATOM 641 O O . LEU A 1 82 ? 1.548 -5.054 2.904 1.00 86.00 82 LEU A O 1
ATOM 645 N N . ASP A 1 83 ? 1.572 -4.630 5.115 1.00 86.00 83 ASP A N 1
ATOM 646 C CA . ASP A 1 83 ? 3.023 -4.478 5.196 1.00 86.00 83 ASP A CA 1
ATOM 647 C C . ASP A 1 83 ? 3.737 -5.798 4.868 1.00 86.00 83 ASP A C 1
ATOM 649 O O . ASP A 1 83 ? 4.643 -5.832 4.040 1.00 86.00 83 ASP A O 1
ATOM 653 N N . ASN A 1 84 ? 3.221 -6.928 5.363 1.00 83.50 84 ASN A N 1
ATOM 654 C CA . ASN A 1 84 ? 3.712 -8.259 4.986 1.00 83.50 84 ASN A CA 1
ATOM 655 C C . ASN A 1 84 ? 3.444 -8.631 3.513 1.00 83.50 84 ASN A C 1
ATOM 657 O O . ASN A 1 84 ? 4.075 -9.541 2.972 1.00 83.50 84 ASN A O 1
ATOM 661 N N . MET A 1 85 ? 2.494 -7.964 2.853 1.00 84.69 85 MET A N 1
ATOM 662 C CA . MET A 1 85 ? 2.170 -8.164 1.434 1.00 84.69 85 MET A CA 1
ATOM 663 C C . MET A 1 85 ? 2.877 -7.168 0.512 1.00 84.69 85 MET A C 1
ATOM 665 O O . MET A 1 85 ? 2.772 -7.284 -0.713 1.00 84.69 85 MET A O 1
ATOM 669 N N . ARG A 1 86 ? 3.615 -6.214 1.080 1.00 87.06 86 ARG A N 1
ATOM 670 C CA . ARG A 1 86 ? 4.403 -5.233 0.350 1.00 87.06 86 ARG A CA 1
ATOM 671 C C . ARG A 1 86 ? 5.453 -5.932 -0.502 1.00 87.06 86 ARG A C 1
ATOM 673 O O . ARG A 1 86 ? 6.255 -6.733 -0.027 1.00 87.06 86 ARG A O 1
ATOM 680 N N . PHE A 1 87 ? 5.482 -5.584 -1.779 1.00 89.31 87 PHE A N 1
ATOM 681 C CA . PHE A 1 87 ? 6.541 -5.993 -2.686 1.00 89.31 87 PHE A CA 1
ATOM 682 C C . PHE A 1 87 ? 7.447 -4.802 -2.983 1.00 89.31 87 PHE A C 1
ATOM 684 O O . PHE A 1 87 ? 6.975 -3.741 -3.390 1.00 89.31 87 PHE A O 1
ATOM 691 N N . GLU A 1 88 ? 8.755 -4.987 -2.824 1.00 90.94 88 GLU A N 1
ATOM 692 C CA . GLU A 1 88 ? 9.749 -3.968 -3.141 1.00 90.94 88 GLU A CA 1
ATOM 693 C C . GLU A 1 88 ? 10.663 -4.416 -4.273 1.00 90.94 88 GLU A C 1
ATOM 695 O O . GLU A 1 88 ? 11.168 -5.540 -4.285 1.00 90.94 88 GLU A O 1
ATOM 700 N N . ARG A 1 89 ? 10.961 -3.496 -5.191 1.00 88.88 89 ARG A N 1
ATOM 701 C CA . ARG A 1 89 ? 11.966 -3.718 -6.226 1.00 88.88 89 ARG A CA 1
ATOM 702 C C . ARG A 1 89 ? 12.901 -2.520 -6.344 1.00 88.88 89 ARG A C 1
ATOM 704 O O . ARG A 1 89 ? 12.425 -1.423 -6.637 1.00 88.88 89 ARG A O 1
ATOM 711 N N . PRO A 1 90 ? 14.222 -2.715 -6.187 1.00 89.44 90 PRO A N 1
ATOM 712 C CA . PRO A 1 90 ? 15.200 -1.685 -6.504 1.00 89.44 90 PRO A CA 1
ATOM 713 C C . PRO A 1 90 ? 15.064 -1.232 -7.957 1.00 89.44 90 PRO A C 1
ATOM 715 O O . PRO A 1 90 ? 14.969 -2.050 -8.876 1.00 89.44 90 PRO A O 1
ATOM 718 N N . LEU A 1 91 ? 15.056 0.078 -8.154 1.00 86.69 91 LEU A N 1
ATOM 719 C CA . LEU A 1 91 ? 15.046 0.707 -9.460 1.00 86.69 91 LEU A CA 1
ATOM 720 C C . LEU A 1 91 ? 16.471 1.109 -9.837 1.00 86.69 91 LEU A C 1
ATOM 722 O O . LEU A 1 91 ? 17.174 1.723 -9.030 1.00 86.69 91 LEU A O 1
ATOM 726 N N . PRO A 1 92 ? 16.909 0.817 -11.068 1.00 85.88 92 PRO A N 1
ATOM 727 C CA . PRO A 1 92 ? 18.154 1.372 -11.561 1.00 85.88 92 PRO A CA 1
ATOM 728 C C . PRO A 1 92 ? 18.025 2.901 -11.724 1.00 85.88 92 PRO A C 1
ATOM 730 O O . PRO A 1 92 ? 16.935 3.387 -12.045 1.00 85.88 92 PRO A O 1
ATOM 733 N N . PRO A 1 93 ? 19.116 3.677 -11.569 1.00 83.12 93 PRO A N 1
ATOM 734 C CA . PRO A 1 93 ? 19.058 5.145 -11.587 1.00 83.12 93 PRO A CA 1
ATOM 735 C C . PRO A 1 93 ? 18.397 5.740 -12.840 1.00 83.12 93 PRO A C 1
ATOM 737 O O . PRO A 1 93 ? 17.672 6.730 -12.760 1.00 83.12 93 PRO A O 1
ATOM 740 N N . TRP A 1 94 ? 18.591 5.105 -14.001 1.00 81.88 94 TRP A N 1
ATOM 741 C CA . TRP A 1 94 ? 17.981 5.536 -15.262 1.00 81.88 94 TRP A CA 1
ATOM 742 C C . TRP A 1 94 ? 16.452 5.354 -15.285 1.00 81.88 94 TRP A C 1
ATOM 744 O O . TRP A 1 94 ? 15.752 6.168 -15.886 1.00 81.88 94 TRP A O 1
ATOM 754 N N . ALA A 1 95 ? 15.916 4.345 -14.588 1.00 82.44 95 ALA A N 1
ATOM 755 C CA . ALA A 1 95 ? 14.476 4.093 -14.518 1.00 82.44 95 ALA A CA 1
ATOM 756 C C . ALA A 1 95 ? 13.766 5.095 -13.610 1.00 82.44 95 ALA A C 1
ATOM 758 O O . ALA A 1 95 ? 12.640 5.482 -13.899 1.00 82.44 95 ALA A O 1
ATOM 759 N N . VAL A 1 96 ? 14.430 5.546 -12.538 1.00 80.12 96 VAL A N 1
ATOM 760 C CA . VAL A 1 96 ? 13.912 6.607 -11.659 1.00 80.12 96 VAL A CA 1
ATOM 761 C C . VAL A 1 96 ? 13.675 7.870 -12.484 1.00 80.12 96 VAL A C 1
ATOM 763 O O . VAL A 1 96 ? 12.583 8.429 -12.470 1.00 80.12 96 VAL A O 1
ATOM 766 N N . GLY A 1 97 ? 14.665 8.255 -13.295 1.00 73.62 97 GLY A N 1
ATOM 767 C CA . GLY A 1 97 ? 14.532 9.348 -14.252 1.00 73.62 97 GLY A CA 1
ATOM 768 C C . GLY A 1 97 ? 13.358 9.151 -15.212 1.00 73.62 97 GLY A C 1
ATOM 769 O O . GLY A 1 97 ? 12.569 10.069 -15.359 1.00 73.62 97 GLY A O 1
ATOM 770 N N . ALA A 1 98 ? 13.188 7.972 -15.815 1.00 74.75 98 ALA A N 1
ATOM 771 C CA . ALA A 1 98 ? 12.072 7.695 -16.730 1.00 74.75 98 ALA A CA 1
ATOM 772 C C . ALA A 1 98 ? 10.695 7.739 -16.038 1.00 74.75 98 ALA A C 1
ATOM 774 O O . ALA A 1 98 ? 9.740 8.279 -16.588 1.00 74.75 98 ALA A O 1
ATOM 775 N N . LEU A 1 99 ? 10.598 7.242 -14.802 1.00 72.00 99 LEU A N 1
ATOM 776 C CA . LEU A 1 99 ? 9.368 7.280 -14.006 1.00 72.00 99 LEU A CA 1
ATOM 777 C C . LEU A 1 99 ? 8.953 8.707 -13.619 1.00 72.00 99 LEU A C 1
ATOM 779 O O . LEU A 1 99 ? 7.765 8.925 -13.388 1.00 72.00 99 LEU A O 1
ATOM 783 N N . PHE A 1 100 ? 9.900 9.657 -13.570 1.00 65.88 100 PHE A N 1
ATOM 784 C CA . PHE A 1 100 ? 9.680 11.039 -13.122 1.00 65.88 100 PHE A CA 1
ATOM 785 C C . PHE A 1 100 ? 9.877 12.139 -14.195 1.00 65.88 100 PHE A C 1
ATOM 787 O O . PHE A 1 100 ? 9.347 13.235 -14.020 1.00 65.88 100 PHE A O 1
ATOM 794 N N . LYS A 1 101 ? 10.583 11.898 -15.311 1.00 59.66 101 LYS A N 1
ATOM 795 C CA . LYS A 1 101 ? 10.799 12.899 -16.382 1.00 59.66 101 LYS A CA 1
ATOM 796 C C . LYS A 1 101 ? 9.546 13.134 -17.228 1.00 59.66 101 LYS A C 1
ATOM 798 O O . LYS A 1 101 ? 9.249 14.284 -17.517 1.00 59.66 101 LYS A O 1
ATOM 803 N N . ASP A 1 102 ? 8.760 12.087 -17.487 1.00 55.84 102 ASP A N 1
ATOM 804 C CA . ASP A 1 102 ? 7.395 12.169 -18.050 1.00 55.84 102 ASP A CA 1
ATOM 805 C C . ASP A 1 102 ? 6.332 12.003 -16.926 1.00 55.84 102 ASP A C 1
ATOM 807 O O . ASP A 1 102 ? 5.244 11.434 -17.070 1.00 55.84 102 ASP A O 1
ATOM 811 N N . GLY A 1 103 ? 6.703 12.474 -15.728 1.00 51.12 103 GLY A N 1
ATOM 812 C CA . GLY A 1 103 ? 6.644 11.758 -14.447 1.00 51.12 103 GLY A CA 1
ATOM 813 C C . GLY A 1 103 ? 5.345 11.563 -13.688 1.00 51.12 103 GLY A C 1
ATOM 814 O O . GLY A 1 103 ? 5.371 11.287 -12.491 1.00 51.12 103 GLY A O 1
ATOM 815 N N . LYS A 1 104 ? 4.194 11.706 -14.331 1.00 55.53 104 LYS A N 1
ATOM 816 C CA . LYS A 1 104 ? 2.917 11.274 -13.738 1.00 55.53 104 LYS A CA 1
ATOM 817 C C . LYS A 1 104 ? 2.188 10.273 -14.610 1.00 55.53 104 LYS A C 1
ATOM 819 O O . LYS A 1 104 ? 1.186 9.727 -14.167 1.00 55.53 104 LYS A O 1
ATOM 824 N N . TYR A 1 105 ? 2.674 10.023 -15.824 1.00 66.50 105 TYR A N 1
ATOM 825 C CA . TYR A 1 105 ? 1.969 9.178 -16.771 1.00 66.50 105 TYR A CA 1
ATOM 826 C C . TYR A 1 105 ? 2.319 7.700 -16.583 1.00 66.50 105 TYR A C 1
ATOM 828 O O . TYR A 1 105 ? 1.411 6.888 -16.468 1.00 66.50 105 TYR A O 1
ATOM 836 N N . LEU A 1 106 ? 3.599 7.350 -16.420 1.00 75.19 106 LEU A N 1
ATOM 837 C CA . LEU A 1 106 ? 4.039 5.947 -16.378 1.00 75.19 106 LEU A CA 1
ATOM 838 C C . LEU A 1 106 ? 3.676 5.219 -15.079 1.00 75.19 106 LEU A C 1
ATOM 840 O O . LEU A 1 106 ? 3.075 4.151 -15.124 1.00 75.19 106 LEU A O 1
ATOM 844 N N . LEU A 1 107 ? 3.954 5.802 -13.907 1.00 83.19 107 LEU A N 1
ATOM 845 C CA . LEU A 1 107 ? 3.507 5.199 -12.642 1.00 83.19 107 LEU A CA 1
ATOM 846 C C . LEU A 1 107 ? 1.973 5.113 -12.581 1.00 83.19 107 LEU A C 1
ATOM 848 O O . LEU A 1 107 ? 1.423 4.143 -12.069 1.00 83.19 107 LEU A O 1
ATOM 852 N N . LYS A 1 108 ? 1.270 6.102 -13.146 1.00 82.62 108 LYS A N 1
ATOM 853 C CA . LYS A 1 108 ? -0.192 6.076 -13.275 1.00 82.62 108 LYS A CA 1
ATOM 854 C C . LYS A 1 108 ? -0.665 4.975 -14.226 1.00 82.62 108 LYS A C 1
ATOM 856 O O . LYS A 1 108 ? -1.662 4.336 -13.918 1.00 82.62 108 LYS A O 1
ATOM 861 N N . GLN A 1 109 ? 0.029 4.739 -15.337 1.00 84.00 109 GLN A N 1
ATOM 862 C CA . GLN A 1 109 ? -0.263 3.635 -16.252 1.00 84.00 109 GLN A CA 1
ATOM 863 C C . GLN A 1 109 ? -0.051 2.281 -15.584 1.00 84.00 109 GLN A C 1
ATOM 865 O O . GLN A 1 109 ? -0.926 1.436 -15.690 1.00 84.00 109 GLN A O 1
ATOM 870 N N . LEU A 1 110 ? 1.054 2.094 -14.854 1.00 86.50 110 LEU A N 1
ATOM 871 C CA . LEU A 1 110 ? 1.304 0.864 -14.100 1.00 86.50 110 LEU A CA 1
ATOM 872 C C . LEU A 1 110 ? 0.193 0.618 -13.072 1.00 86.50 110 LEU A C 1
ATOM 874 O O . LEU A 1 110 ? -0.387 -0.461 -13.055 1.00 86.50 110 LEU A O 1
ATOM 878 N N . ARG A 1 111 ? -0.182 1.641 -12.291 1.00 88.31 111 ARG A N 1
ATOM 879 C CA . ARG A 1 111 ? -1.321 1.557 -11.359 1.00 88.31 111 ARG A CA 1
ATOM 880 C C . ARG A 1 111 ? -2.630 1.216 -12.075 1.00 88.31 111 ARG A C 1
ATOM 882 O O . ARG A 1 111 ? -3.392 0.406 -11.573 1.00 88.31 111 ARG A O 1
ATOM 889 N N . ALA A 1 112 ? -2.894 1.814 -13.237 1.00 85.62 112 ALA A N 1
ATOM 890 C CA . ALA A 1 112 ? -4.109 1.549 -14.006 1.00 85.62 112 ALA A CA 1
ATOM 891 C C . ALA A 1 112 ? -4.128 0.143 -14.628 1.00 85.62 112 ALA A C 1
ATOM 893 O O . ALA A 1 112 ? -5.184 -0.473 -14.704 1.00 85.62 112 ALA A O 1
ATOM 894 N N . ALA A 1 113 ? -2.974 -0.364 -15.066 1.00 86.50 113 ALA A N 1
ATOM 895 C CA . ALA A 1 113 ? -2.848 -1.678 -15.687 1.00 86.50 113 ALA A CA 1
ATOM 896 C C . ALA A 1 113 ? -2.972 -2.817 -14.669 1.00 86.50 113 ALA A C 1
ATOM 898 O O . ALA A 1 113 ? -3.473 -3.887 -15.003 1.00 86.50 113 ALA A O 1
ATOM 899 N N . THR A 1 114 ? -2.509 -2.600 -13.437 1.00 88.38 114 THR A N 1
ATOM 900 C CA . THR A 1 114 ? -2.410 -3.667 -12.431 1.00 88.38 114 THR A CA 1
ATOM 901 C C . THR A 1 114 ? -3.412 -3.508 -11.294 1.00 88.38 114 THR A C 1
ATOM 903 O O . THR A 1 114 ? -3.539 -4.412 -10.475 1.00 88.38 114 THR A O 1
ATOM 906 N N . ASP A 1 115 ? -4.069 -2.351 -11.212 1.00 89.06 115 ASP A N 1
ATOM 907 C CA . ASP A 1 115 ? -5.006 -1.972 -10.154 1.00 89.06 115 ASP A CA 1
ATOM 908 C C . ASP A 1 115 ? -4.416 -2.016 -8.731 1.00 89.06 115 ASP A C 1
ATOM 910 O O . ASP A 1 115 ? -5.132 -2.189 -7.749 1.00 89.06 115 ASP A O 1
ATOM 914 N N . CYS A 1 116 ? -3.097 -1.839 -8.612 1.00 89.31 116 CYS A N 1
ATOM 915 C CA . CYS A 1 116 ? -2.400 -1.825 -7.326 1.00 89.31 116 CYS A CA 1
ATOM 916 C C . CYS A 1 116 ? -2.071 -0.403 -6.883 1.00 89.31 116 CYS A C 1
ATOM 918 O O . CYS A 1 116 ? -1.708 0.452 -7.702 1.00 89.31 116 CYS A O 1
ATOM 920 N N . TYR A 1 117 ? -2.040 -0.186 -5.567 1.00 89.94 117 TYR A N 1
ATOM 921 C CA . TYR A 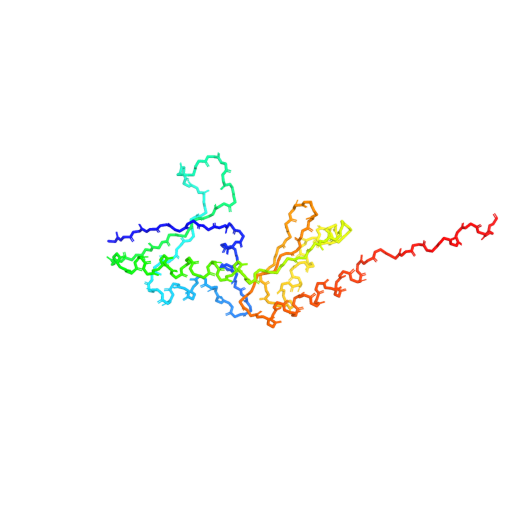1 117 ? -1.333 0.969 -5.037 1.00 89.94 117 TYR A CA 1
ATOM 922 C C . TYR A 1 117 ? 0.172 0.776 -5.251 1.00 89.94 117 TYR A C 1
ATOM 924 O O . TYR A 1 117 ? 0.743 -0.272 -4.941 1.00 89.94 117 TYR A O 1
ATOM 932 N N . MET A 1 118 ? 0.832 1.795 -5.798 1.00 91.12 118 MET A N 1
ATOM 933 C CA . MET A 1 118 ? 2.277 1.775 -6.021 1.00 91.12 118 MET A CA 1
ATOM 934 C C . MET A 1 118 ? 2.885 3.131 -5.764 1.00 91.12 118 MET A C 1
ATOM 936 O O . MET A 1 118 ? 2.300 4.134 -6.160 1.00 91.12 118 MET A O 1
ATOM 940 N N . TYR A 1 119 ? 4.098 3.191 -5.242 1.00 88.56 119 TYR A N 1
ATOM 941 C CA . TYR A 1 119 ? 4.861 4.433 -5.164 1.00 88.56 119 TYR A CA 1
ATOM 942 C C . TYR A 1 119 ? 6.353 4.160 -5.319 1.00 88.56 119 TYR A C 1
ATOM 944 O O . TYR A 1 119 ? 6.800 3.015 -5.279 1.00 88.56 119 TYR A O 1
ATOM 952 N N . VAL A 1 120 ? 7.127 5.217 -5.550 1.00 87.50 120 VAL A N 1
ATOM 953 C CA . VAL A 1 120 ? 8.583 5.126 -5.645 1.00 87.50 120 VAL A CA 1
ATOM 954 C C . VAL A 1 120 ? 9.177 5.750 -4.391 1.00 87.50 120 VAL A C 1
ATOM 956 O O . VAL A 1 120 ? 8.918 6.917 -4.109 1.00 87.50 120 VAL A O 1
ATOM 959 N N . SER A 1 121 ? 9.962 4.983 -3.637 1.00 86.50 121 SER A N 1
ATOM 960 C CA . SER A 1 121 ? 10.731 5.508 -2.514 1.00 86.50 121 SER A CA 1
ATOM 961 C C . SER A 1 121 ? 12.016 6.168 -3.007 1.00 86.50 121 SER A C 1
ATOM 963 O O . SER A 1 121 ? 12.726 5.638 -3.865 1.00 86.50 121 SER A O 1
ATOM 965 N N . HIS A 1 122 ? 12.338 7.321 -2.425 1.00 74.81 122 HIS A N 1
ATOM 966 C CA . HIS A 1 122 ? 13.510 8.130 -2.773 1.00 74.81 122 HIS A CA 1
ATOM 967 C C . HIS A 1 122 ? 14.789 7.715 -2.020 1.00 74.81 122 HIS A C 1
ATOM 969 O O . HIS A 1 122 ? 15.734 8.494 -1.925 1.00 74.81 122 HIS A O 1
ATOM 975 N N . GLY A 1 123 ? 14.831 6.489 -1.485 1.00 76.75 123 GLY A N 1
ATOM 976 C CA . GLY A 1 123 ? 16.032 5.935 -0.854 1.00 76.75 123 GLY A CA 1
ATOM 977 C C . GLY A 1 123 ? 17.181 5.719 -1.848 1.00 76.75 123 GLY A C 1
ATOM 978 O O . GLY A 1 123 ? 17.026 5.920 -3.055 1.00 76.75 123 GLY A O 1
ATOM 979 N N . ASN A 1 124 ? 18.333 5.271 -1.339 1.00 79.12 124 ASN A N 1
ATOM 980 C CA . ASN A 1 124 ? 19.483 4.869 -2.150 1.00 79.12 124 ASN A CA 1
ATOM 981 C C . ASN A 1 124 ? 19.815 3.375 -1.918 1.00 79.12 124 ASN A C 1
ATOM 983 O O . ASN A 1 124 ? 20.344 3.047 -0.856 1.00 79.12 124 ASN A O 1
ATOM 987 N N . PRO A 1 125 ? 19.513 2.464 -2.867 1.00 82.69 125 PRO A N 1
ATOM 988 C CA . PRO A 1 125 ? 18.883 2.723 -4.164 1.00 82.69 125 PRO A CA 1
ATOM 989 C C . PRO A 1 125 ? 17.380 3.012 -4.034 1.00 82.69 125 PRO A C 1
ATOM 991 O O . PRO A 1 125 ? 16.720 2.521 -3.115 1.00 82.69 125 PRO A O 1
ATOM 994 N N . SER A 1 126 ? 16.828 3.780 -4.978 1.00 87.38 126 SER A N 1
ATOM 995 C CA . SER A 1 126 ? 15.384 4.034 -5.034 1.00 87.38 126 SER A CA 1
ATOM 996 C C . SER A 1 126 ? 14.646 2.733 -5.322 1.00 87.38 126 SER A C 1
ATOM 998 O O . SER A 1 126 ? 15.167 1.870 -6.030 1.00 87.38 126 SER A O 1
ATOM 1000 N N . LYS A 1 127 ? 13.432 2.570 -4.795 1.00 90.75 127 LYS A N 1
ATOM 1001 C CA . LYS A 1 127 ? 12.644 1.345 -4.993 1.00 90.75 127 LYS A CA 1
ATOM 1002 C C . LYS A 1 127 ? 11.250 1.689 -5.482 1.00 90.75 127 LYS A C 1
ATOM 1004 O O . LYS A 1 127 ? 10.672 2.669 -5.032 1.00 90.75 127 LYS A O 1
ATOM 1009 N N . ILE A 1 128 ? 10.691 0.865 -6.361 1.00 90.06 128 ILE A N 1
ATOM 1010 C CA . ILE A 1 128 ? 9.244 0.838 -6.566 1.00 90.06 128 ILE A CA 1
ATOM 1011 C C . ILE A 1 128 ? 8.645 -0.129 -5.554 1.00 90.06 128 ILE A C 1
ATOM 1013 O O . ILE A 1 128 ? 9.143 -1.242 -5.367 1.00 90.06 128 ILE A O 1
ATOM 1017 N N . ILE A 1 129 ? 7.609 0.334 -4.875 1.00 91.19 129 ILE A N 1
ATOM 1018 C CA . ILE A 1 129 ? 6.906 -0.397 -3.834 1.00 91.19 129 ILE A CA 1
ATOM 1019 C C . ILE A 1 129 ? 5.480 -0.601 -4.322 1.00 91.19 129 ILE A C 1
ATOM 1021 O O . ILE A 1 129 ? 4.834 0.350 -4.762 1.00 91.19 129 ILE A O 1
ATOM 1025 N N . VAL A 1 130 ? 5.020 -1.845 -4.269 1.00 91.75 130 VAL A N 1
ATOM 1026 C CA . VAL A 1 130 ? 3.677 -2.270 -4.667 1.00 91.75 130 VAL A CA 1
ATOM 1027 C C . VAL A 1 130 ? 2.978 -2.822 -3.434 1.00 91.75 130 VAL A C 1
ATOM 1029 O O . VAL A 1 130 ? 3.523 -3.694 -2.757 1.00 91.75 130 VAL A O 1
ATOM 1032 N N . ILE A 1 131 ? 1.779 -2.321 -3.152 1.00 89.56 131 ILE A N 1
ATOM 1033 C CA . ILE A 1 131 ? 0.957 -2.753 -2.022 1.00 89.56 131 ILE A CA 1
ATOM 1034 C C . ILE A 1 131 ? -0.418 -3.125 -2.568 1.00 89.56 131 ILE A C 1
ATOM 1036 O O . ILE A 1 131 ? -1.111 -2.299 -3.160 1.00 89.56 131 ILE A O 1
ATOM 1040 N N . ASP A 1 132 ? -0.792 -4.384 -2.378 1.00 86.62 132 ASP A N 1
ATOM 1041 C CA . ASP A 1 132 ? -2.109 -4.914 -2.719 1.00 86.62 132 ASP A CA 1
ATOM 1042 C C . ASP A 1 132 ? -2.367 -6.155 -1.863 1.00 86.62 132 ASP A C 1
ATOM 1044 O O . ASP A 1 132 ? -1.422 -6.842 -1.468 1.00 86.62 132 ASP A O 1
ATOM 1048 N N . GLN A 1 133 ? -3.628 -6.466 -1.591 1.00 83.00 133 GLN A N 1
ATOM 1049 C CA . GLN A 1 133 ? -4.019 -7.674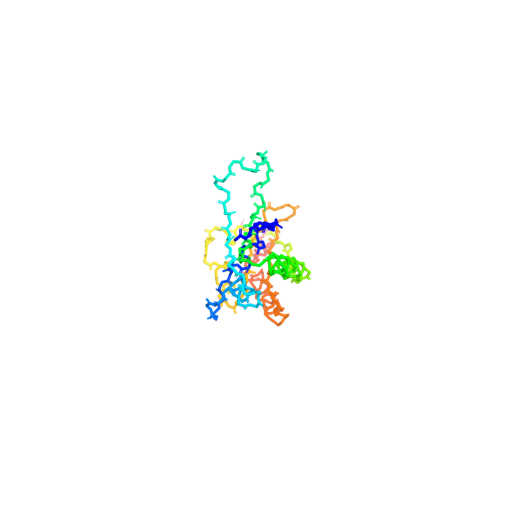 -0.870 1.00 83.00 133 GLN A CA 1
ATOM 1050 C C . GLN A 1 133 ? -3.948 -8.924 -1.754 1.00 83.00 133 GLN A C 1
ATOM 1052 O O . GLN A 1 133 ? -3.615 -10.010 -1.271 1.00 83.00 133 GLN A O 1
ATOM 1057 N N . ASP A 1 134 ? -4.209 -8.776 -3.051 1.00 85.12 134 ASP A N 1
ATOM 1058 C CA . ASP A 1 134 ? -4.282 -9.862 -4.017 1.00 85.12 134 ASP A CA 1
ATOM 1059 C C . ASP A 1 134 ? -2.892 -10.220 -4.568 1.00 85.12 134 ASP A C 1
ATOM 1061 O O . ASP A 1 134 ? -2.215 -9.435 -5.239 1.00 85.12 134 ASP A O 1
ATOM 1065 N N . ALA A 1 135 ? -2.460 -11.457 -4.304 1.00 85.06 135 ALA A N 1
ATOM 1066 C CA . ALA A 1 135 ? -1.185 -11.977 -4.784 1.00 85.06 135 ALA A CA 1
ATOM 1067 C C . ALA A 1 135 ? -1.090 -12.017 -6.318 1.00 85.06 135 ALA A C 1
ATOM 1069 O O . ALA A 1 135 ? 0.002 -11.832 -6.863 1.00 85.06 135 ALA A O 1
ATOM 1070 N N . GLN A 1 136 ? -2.206 -12.229 -7.021 1.00 86.69 136 GLN A N 1
ATOM 1071 C CA . GLN A 1 136 ? -2.240 -12.239 -8.482 1.00 86.69 136 GLN A CA 1
ATOM 1072 C C . GLN A 1 136 ? -2.016 -10.835 -9.040 1.00 86.69 136 GLN A C 1
ATOM 1074 O O . GLN A 1 136 ? -1.177 -10.674 -9.929 1.00 86.69 136 GLN A O 1
ATOM 1079 N N . LYS A 1 137 ? -2.664 -9.812 -8.465 1.00 88.38 137 LYS A N 1
ATOM 1080 C CA . LYS A 1 137 ? -2.430 -8.407 -8.836 1.00 88.38 137 LYS A CA 1
ATOM 1081 C C . LYS A 1 137 ? -0.982 -7.990 -8.590 1.00 88.38 137 LYS A C 1
ATOM 1083 O O . LYS A 1 137 ? -0.351 -7.409 -9.471 1.00 88.38 137 LYS A O 1
ATOM 1088 N N . ARG A 1 138 ? -0.394 -8.387 -7.453 1.00 89.94 138 ARG A N 1
ATOM 1089 C CA . ARG A 1 138 ? 1.036 -8.144 -7.178 1.00 89.94 138 ARG A CA 1
ATOM 1090 C C . ARG A 1 138 ? 1.955 -8.831 -8.191 1.00 89.94 138 ARG A C 1
ATOM 1092 O O . ARG A 1 138 ? 2.940 -8.238 -8.625 1.00 89.94 138 ARG A O 1
ATOM 1099 N N . CYS A 1 139 ? 1.642 -10.063 -8.593 1.00 88.19 139 CYS A N 1
ATOM 1100 C CA . CYS A 1 139 ? 2.403 -10.781 -9.618 1.00 88.19 139 CYS A CA 1
ATOM 1101 C C . CYS A 1 139 ? 2.291 -10.102 -10.995 1.00 88.19 139 CYS A C 1
ATOM 1103 O O . CYS A 1 139 ? 3.300 -9.905 -11.674 1.00 88.19 139 CYS A O 1
ATOM 1105 N N . ALA A 1 140 ? 1.087 -9.672 -11.382 1.00 90.19 140 ALA A N 1
ATOM 1106 C CA . ALA A 1 140 ? 0.867 -8.900 -12.602 1.00 90.19 140 ALA A CA 1
ATOM 1107 C C . ALA A 1 140 ? 1.669 -7.589 -12.575 1.00 90.19 140 ALA A C 1
ATOM 1109 O O . ALA A 1 140 ? 2.423 -7.310 -13.505 1.00 90.19 140 ALA A O 1
ATOM 1110 N N . ALA A 1 141 ? 1.614 -6.852 -11.463 1.00 90.31 141 ALA A N 1
ATOM 1111 C CA . ALA A 1 141 ? 2.421 -5.658 -11.247 1.00 90.31 141 ALA A CA 1
ATOM 1112 C C . ALA A 1 141 ? 3.921 -5.919 -11.369 1.00 90.31 141 ALA A C 1
ATOM 1114 O O . ALA A 1 141 ? 4.635 -5.151 -12.013 1.00 90.31 141 ALA A O 1
ATOM 1115 N N . HIS A 1 142 ? 4.409 -7.022 -10.806 1.00 90.31 142 HIS A N 1
ATOM 1116 C CA . HIS A 1 142 ? 5.807 -7.407 -10.937 1.00 90.31 142 HIS A CA 1
ATOM 1117 C C . HIS A 1 142 ? 6.219 -7.594 -12.403 1.00 90.31 142 HIS A C 1
ATOM 1119 O O . HIS A 1 142 ? 7.281 -7.114 -12.815 1.00 90.31 142 HIS A O 1
ATOM 1125 N N . ASN A 1 143 ? 5.390 -8.287 -13.184 1.00 90.00 143 ASN A N 1
ATOM 1126 C CA . ASN A 1 143 ? 5.655 -8.551 -14.594 1.00 90.00 143 ASN A CA 1
ATOM 1127 C C . ASN A 1 143 ? 5.608 -7.266 -15.424 1.00 90.00 143 ASN A C 1
ATOM 1129 O O . ASN A 1 143 ? 6.519 -7.035 -16.217 1.00 90.00 143 ASN A O 1
ATOM 1133 N N . GLU A 1 144 ? 4.634 -6.391 -15.181 1.00 90.44 144 GLU A N 1
ATOM 1134 C CA . GLU A 1 144 ? 4.536 -5.097 -15.864 1.00 90.44 144 GLU A CA 1
ATOM 1135 C C . GLU A 1 144 ? 5.723 -4.183 -15.550 1.00 90.44 144 GLU A C 1
ATOM 1137 O O . GLU A 1 144 ? 6.324 -3.602 -16.454 1.00 90.44 144 GLU A O 1
ATOM 1142 N N . ILE A 1 145 ? 6.161 -4.129 -14.289 1.00 89.06 145 ILE A N 1
ATOM 1143 C CA . ILE A 1 145 ? 7.371 -3.390 -13.905 1.00 89.06 145 ILE A CA 1
ATOM 1144 C C . ILE A 1 145 ? 8.605 -3.974 -14.604 1.00 89.06 145 ILE A C 1
ATOM 1146 O O . ILE A 1 145 ? 9.460 -3.228 -15.081 1.00 89.06 145 ILE A O 1
ATOM 1150 N N . LYS A 1 146 ? 8.724 -5.305 -14.683 1.00 88.00 146 LYS A N 1
ATOM 1151 C CA . LYS A 1 146 ? 9.840 -5.964 -15.377 1.00 88.00 146 LYS A CA 1
ATOM 1152 C C . LYS A 1 146 ? 9.839 -5.632 -16.869 1.00 88.00 146 LYS A C 1
ATOM 1154 O O . LYS A 1 146 ? 10.893 -5.286 -17.401 1.00 88.00 146 LYS A O 1
ATOM 1159 N N . ASN A 1 147 ? 8.680 -5.717 -17.517 1.00 86.88 147 ASN A N 1
ATOM 1160 C CA . ASN A 1 147 ? 8.512 -5.368 -18.922 1.00 86.88 147 ASN A CA 1
ATOM 1161 C C . ASN A 1 147 ? 8.902 -3.909 -19.151 1.00 86.88 147 ASN A C 1
ATOM 1163 O O . ASN A 1 147 ? 9.731 -3.636 -20.015 1.00 86.88 147 ASN A O 1
ATOM 1167 N N . PHE A 1 148 ? 8.394 -2.987 -18.331 1.00 83.75 148 PHE A N 1
ATOM 1168 C CA . PHE A 1 148 ? 8.752 -1.571 -18.381 1.00 83.75 148 PHE A CA 1
ATOM 1169 C C . PHE A 1 148 ? 10.268 -1.366 -18.319 1.00 83.75 148 PHE A C 1
ATOM 1171 O O . PHE A 1 148 ? 10.840 -0.763 -19.224 1.00 83.75 148 PHE A O 1
ATOM 1178 N N . LEU A 1 149 ? 10.930 -1.925 -17.301 1.00 83.06 149 LEU A N 1
ATOM 1179 C CA . LEU A 1 149 ? 12.379 -1.798 -17.135 1.00 83.06 149 LEU A CA 1
ATOM 1180 C C . LEU A 1 149 ? 13.153 -2.335 -18.349 1.00 83.06 149 LEU A C 1
ATOM 1182 O O . LEU A 1 149 ? 14.175 -1.762 -18.705 1.00 83.06 149 LEU A O 1
ATOM 1186 N N . GLY A 1 150 ? 12.664 -3.385 -19.011 1.00 83.56 150 GLY A N 1
ATOM 1187 C CA . GLY A 1 150 ? 13.263 -3.879 -20.253 1.00 83.56 150 GLY A CA 1
ATOM 1188 C C . GLY A 1 150 ? 13.163 -2.889 -21.420 1.00 83.56 150 GLY A C 1
ATOM 1189 O O . GLY A 1 150 ? 14.126 -2.728 -22.161 1.00 83.56 150 GLY A O 1
ATOM 1190 N N . HIS A 1 151 ? 12.034 -2.189 -21.569 1.00 78.69 151 HIS A N 1
ATOM 1191 C CA . HIS A 1 151 ? 11.806 -1.250 -22.679 1.00 78.69 151 HIS A CA 1
ATOM 1192 C C . HIS A 1 151 ? 12.556 0.076 -22.517 1.00 78.69 151 HIS A C 1
ATOM 1194 O O . HIS A 1 151 ? 12.990 0.663 -23.504 1.00 78.69 151 HIS A O 1
ATOM 1200 N N . VAL A 1 152 ? 12.698 0.557 -21.279 1.00 75.81 152 VAL A N 1
ATOM 1201 C CA . VAL A 1 152 ? 13.392 1.821 -20.969 1.00 75.81 152 VAL A CA 1
ATOM 1202 C C . VAL A 1 152 ? 14.882 1.637 -20.662 1.00 75.81 152 VAL A C 1
ATOM 1204 O O . VAL A 1 152 ? 15.561 2.597 -20.294 1.00 75.81 152 VAL A O 1
ATOM 1207 N N . GLN A 1 153 ? 15.407 0.418 -20.820 1.00 75.12 153 GLN A N 1
ATOM 1208 C CA . GLN A 1 153 ? 16.828 0.147 -20.660 1.00 75.12 153 GLN A CA 1
ATOM 1209 C C . GLN A 1 153 ? 17.635 0.943 -21.705 1.00 75.12 153 GLN A C 1
ATOM 1211 O O . GLN A 1 153 ? 17.326 0.875 -22.897 1.00 75.12 153 GLN A O 1
ATOM 1216 N N . PRO A 1 154 ? 18.695 1.671 -21.301 1.00 71.94 154 PRO A N 1
ATOM 1217 C CA . PRO A 1 154 ? 19.589 2.317 -22.252 1.00 71.94 154 PRO A CA 1
ATOM 1218 C C . PRO A 1 154 ? 20.167 1.277 -23.216 1.00 71.94 154 PRO A C 1
ATOM 1220 O O . PRO A 1 154 ? 20.725 0.270 -22.773 1.00 71.94 154 PRO A O 1
ATOM 1223 N N . ILE A 1 155 ? 20.047 1.520 -24.523 1.00 69.06 155 ILE A N 1
ATOM 1224 C CA . ILE A 1 155 ? 20.668 0.665 -25.537 1.00 69.06 155 ILE A CA 1
ATOM 1225 C C . ILE A 1 155 ? 22.185 0.708 -25.297 1.00 69.06 155 ILE A C 1
ATOM 1227 O O . ILE A 1 155 ? 22.754 1.805 -25.278 1.00 69.06 155 ILE A O 1
ATOM 1231 N N . PRO A 1 156 ? 22.860 -0.440 -25.102 1.00 59.25 156 PRO A N 1
ATOM 1232 C CA . PRO A 1 156 ? 24.310 -0.461 -25.022 1.00 59.25 156 PRO A CA 1
ATOM 1233 C C . PRO A 1 156 ? 24.850 0.080 -26.341 1.00 59.25 156 PRO A C 1
ATOM 1235 O O . PRO A 1 156 ? 24.625 -0.512 -27.397 1.00 59.25 156 PRO A O 1
ATOM 1238 N N . VAL A 1 157 ? 25.547 1.213 -26.300 1.00 54.28 157 VAL A N 1
ATOM 1239 C CA . VAL A 1 157 ? 26.257 1.696 -27.480 1.00 54.28 157 VAL A CA 1
ATOM 1240 C C . VAL A 1 157 ? 27.394 0.705 -27.715 1.00 54.28 157 VAL A C 1
ATOM 1242 O O . VAL A 1 157 ? 28.386 0.704 -26.988 1.00 54.28 157 VAL A O 1
ATOM 1245 N N . SER A 1 158 ? 27.227 -0.206 -28.675 1.00 50.03 158 SER A N 1
ATOM 1246 C CA . SER A 1 158 ? 28.311 -1.088 -29.099 1.00 50.03 158 SER A CA 1
ATOM 1247 C C . SER A 1 158 ? 29.499 -0.227 -29.533 1.00 50.03 158 SER A C 1
ATOM 1249 O O . SER A 1 158 ? 29.316 0.722 -30.298 1.00 50.03 158 SER A O 1
ATOM 1251 N N . GLN A 1 159 ? 30.700 -0.567 -29.065 1.00 43.34 159 GLN A N 1
ATOM 1252 C CA . GLN A 1 159 ? 31.979 0.111 -29.322 1.00 43.34 159 GLN A CA 1
ATOM 1253 C C . GLN A 1 159 ? 32.458 0.054 -30.797 1.00 43.34 159 GLN A C 1
ATOM 1255 O O . GLN A 1 159 ? 33.645 -0.090 -31.052 1.00 43.34 159 GLN A O 1
ATOM 1260 N N . ASN A 1 160 ? 31.579 0.201 -31.792 1.00 45.66 160 ASN A N 1
ATOM 1261 C CA . ASN A 1 160 ? 31.946 0.180 -33.217 1.00 45.66 160 ASN A CA 1
ATOM 1262 C C . ASN A 1 160 ? 32.083 1.581 -33.844 1.00 45.66 160 ASN A C 1
ATOM 1264 O O . ASN A 1 160 ? 31.940 1.728 -35.051 1.00 45.66 160 ASN A O 1
ATOM 1268 N N . PHE A 1 161 ? 32.390 2.614 -33.053 1.00 47.12 161 PHE A N 1
ATOM 1269 C CA . PHE A 1 161 ? 32.599 3.982 -33.563 1.00 47.12 161 PHE A CA 1
ATOM 1270 C C . PHE A 1 161 ? 34.072 4.410 -33.673 1.00 47.12 161 PHE A C 1
ATOM 1272 O O . PHE A 1 161 ? 34.350 5.586 -33.870 1.00 47.12 161 PHE A O 1
ATOM 1279 N N . TRP A 1 162 ? 35.020 3.468 -33.606 1.00 41.16 162 TRP A N 1
ATOM 1280 C CA . TRP A 1 162 ? 36.445 3.742 -33.850 1.00 41.16 162 TRP A CA 1
ATOM 1281 C C . TRP A 1 162 ? 37.026 2.916 -34.997 1.00 41.16 162 TRP A C 1
ATOM 1283 O O . TRP A 1 162 ? 38.175 2.505 -34.933 1.00 41.16 162 TRP A O 1
ATOM 1293 N N . HIS A 1 163 ? 36.269 2.679 -36.068 1.00 43.25 163 HIS A N 1
ATOM 1294 C CA . HIS A 1 163 ? 36.883 2.308 -37.340 1.00 43.25 163 HIS A CA 1
ATOM 1295 C C . HIS A 1 163 ? 36.197 3.059 -38.484 1.00 43.25 163 HIS A C 1
ATOM 1297 O O . HIS A 1 163 ? 34.988 2.965 -38.669 1.00 43.25 163 HIS A O 1
ATOM 1303 N N . THR A 1 164 ? 37.026 3.793 -39.232 1.00 40.88 164 THR A N 1
ATOM 1304 C CA . THR A 1 164 ? 36.776 4.524 -40.487 1.00 40.88 164 THR A CA 1
ATOM 1305 C C . THR A 1 164 ? 35.974 5.829 -40.425 1.00 40.88 164 THR A C 1
ATOM 1307 O O . THR A 1 164 ? 34.767 5.847 -40.641 1.00 40.88 164 THR A O 1
ATOM 1310 N N . ALA A 1 165 ? 36.700 6.939 -40.261 1.00 37.34 165 ALA A N 1
ATOM 1311 C CA . A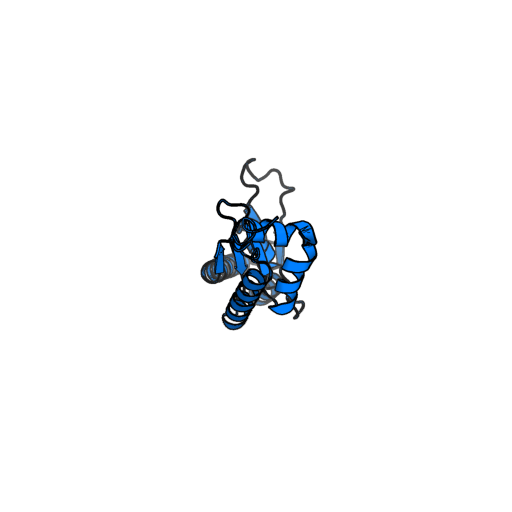LA A 1 165 ? 36.922 7.907 -41.343 1.00 37.34 165 ALA A CA 1
ATOM 1312 C C . ALA A 1 165 ? 38.322 8.521 -41.194 1.00 37.34 165 ALA A C 1
ATOM 1314 O O . ALA A 1 165 ? 38.673 8.881 -40.048 1.00 37.34 165 ALA A O 1
#

Sequence (165 aa):
MYINYVHVDREMVRALQWRGTDGQSLLDQMAGRSGCSLRIVTSDLDFFAPGNEDTALISVIHEDLTKVDEGCEIIAKEVDRLDNMRFERPLPPWAVGALFKDGKYLLKQLRAATDCYMYVSHGNPSKIIVIDQDAQKRCAAHNEIKNFLGHVQPIPVSQNFWHTA

Foldseek 3Di:
DDKDKDKAFPLLVVQQQQQFPVRDGVQNVLCVVLVWDKDKDQPPDPPDDPPCNGITIIMTDDPDPVSSVVSNVSVVVVRVLQVVVKDKDFDDPQVVCVCCVVPPPVVVVLCNQLRWDWDWAPDVRIIIITTDNDPVSVVSSVVSVVVVCVVSPPDPPPPPPPDDD